Protein AF-A0A1L9WUK3-F1 (afdb_monomer)

Solvent-accessible surface area (backbone atoms only — not comparable to full-atom values): 7189 Å² total; per-residue (Å²): 144,85,73,69,70,70,81,64,65,66,60,52,65,67,43,52,53,49,23,49,52,37,46,50,52,46,59,60,46,51,61,50,52,44,65,62,40,21,84,74,40,36,53,70,55,28,55,54,50,47,57,54,47,52,54,54,39,33,52,49,13,52,74,41,23,67,58,51,31,59,76,45,73,70,44,50,71,70,48,43,62,57,44,60,66,43,26,64,59,50,45,56,58,51,56,77,46,33,89,77,42,30,70,74,52,30,47,55,54,49,35,60,71,28,49,44,57,40,37,23,48,28,36,14,46,22,50,50,40,50,52,66,49,79,108

Sequence (135 aa):
MSSLGALWQKPTTRQLVTGAALLVLTAFYSPLTVLTLAPVYGTHGTHVFHAYGVAIVAAVGWFMKDHIQRLSGRKAVYFIPVVAFWIPTIQTFLFSSSSVLGNPVGPIFTEIAAYYPLVILSVACAGKLVQQVWI

Structure (mmCIF, N/CA/C/O backbone):
data_AF-A0A1L9WUK3-F1
#
_entry.id   AF-A0A1L9WUK3-F1
#
loop_
_atom_site.group_PDB
_atom_site.id
_atom_site.type_symbol
_atom_site.label_atom_id
_atom_site.label_alt_id
_atom_site.label_comp_id
_atom_site.label_asym_id
_atom_site.label_entity_id
_atom_site.label_seq_id
_atom_site.pdbx_PDB_ins_code
_atom_site.Cartn_x
_atom_site.Cartn_y
_atom_site.Cartn_z
_atom_site.occupancy
_atom_site.B_iso_or_equiv
_atom_site.auth_seq_id
_atom_site.auth_comp_id
_atom_site.auth_asym_id
_atom_site.auth_atom_id
_atom_site.pdbx_PDB_model_num
ATOM 1 N N . MET A 1 1 ? -32.427 -6.911 30.870 1.00 42.81 1 MET A N 1
ATOM 2 C CA . MET A 1 1 ? -32.052 -5.502 31.124 1.00 42.81 1 MET A CA 1
ATOM 3 C C . MET A 1 1 ? -30.623 -5.273 30.628 1.00 42.81 1 MET A C 1
ATOM 5 O O . MET A 1 1 ? -29.711 -5.579 31.376 1.00 42.81 1 MET A O 1
ATOM 9 N N . SER A 1 2 ? -30.423 -4.823 29.376 1.00 50.59 2 SER A N 1
ATOM 10 C CA . SER A 1 2 ? -29.135 -4.271 28.865 1.00 50.59 2 SER A CA 1
ATOM 11 C C . SER A 1 2 ? -29.177 -3.795 27.389 1.00 50.59 2 SER A C 1
ATOM 13 O O . SER A 1 2 ? -28.147 -3.775 26.727 1.00 50.59 2 SER A O 1
ATOM 15 N N . SER A 1 3 ? -30.334 -3.404 26.827 1.00 54.25 3 SER A N 1
ATOM 16 C CA . SER A 1 3 ? -30.464 -3.214 25.360 1.00 54.25 3 SER A CA 1
ATOM 17 C C . SER A 1 3 ? -30.701 -1.776 24.867 1.00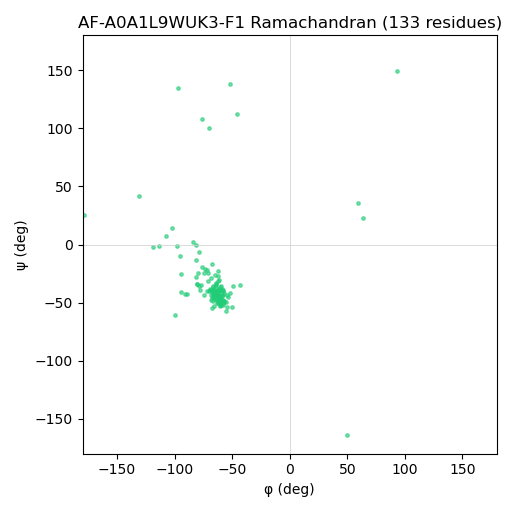 54.25 3 SER A C 1
ATOM 19 O O . SER A 1 3 ? -30.774 -1.567 23.661 1.00 54.25 3 SER A O 1
ATOM 21 N N . LEU A 1 4 ? -30.810 -0.770 25.739 1.00 56.47 4 LEU A N 1
ATOM 22 C CA . LEU A 1 4 ? -31.069 0.614 25.295 1.00 56.47 4 LEU A CA 1
ATOM 23 C C . LEU A 1 4 ? -29.789 1.448 25.116 1.00 56.47 4 LEU A C 1
ATOM 25 O O . LEU A 1 4 ? -29.766 2.355 24.294 1.00 56.47 4 LEU A O 1
ATOM 29 N N . 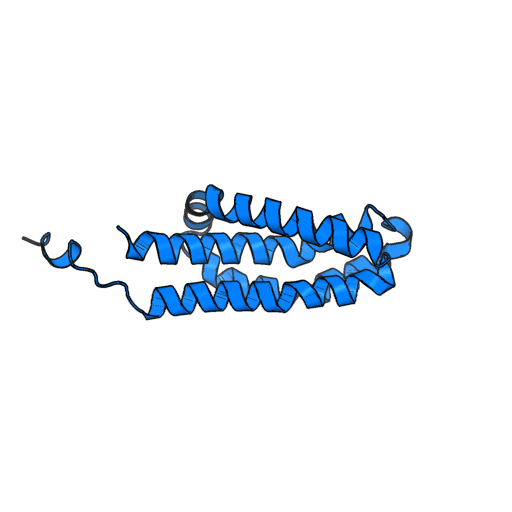GLY A 1 5 ? -28.699 1.103 25.812 1.00 52.88 5 GLY A N 1
ATOM 30 C CA . GLY A 1 5 ? -27.408 1.794 25.671 1.00 52.88 5 GLY A CA 1
ATOM 31 C C . GLY A 1 5 ? -26.661 1.473 24.370 1.00 52.88 5 GLY A C 1
ATOM 32 O O . GLY A 1 5 ? -25.827 2.259 23.935 1.00 52.88 5 GLY A O 1
ATOM 33 N N . ALA A 1 6 ? -26.981 0.347 23.724 1.00 53.34 6 ALA A N 1
ATOM 34 C CA . ALA A 1 6 ? -26.391 -0.039 22.441 1.00 53.34 6 ALA A CA 1
ATOM 35 C C . ALA A 1 6 ? -26.944 0.778 21.258 1.00 53.34 6 ALA A C 1
ATOM 37 O O . ALA A 1 6 ? -26.244 0.952 20.271 1.00 53.34 6 ALA A O 1
ATOM 38 N N . LEU A 1 7 ? -28.159 1.328 21.379 1.00 52.19 7 LEU A N 1
ATOM 39 C CA . LEU A 1 7 ? -28.817 2.120 20.329 1.00 52.19 7 LEU A CA 1
ATOM 40 C C . LEU A 1 7 ? -28.305 3.571 20.244 1.00 52.19 7 LEU A C 1
ATOM 42 O O . LEU A 1 7 ? -28.694 4.308 19.347 1.00 52.19 7 LEU A O 1
ATOM 46 N N . TRP A 1 8 ? -27.450 3.986 21.184 1.00 48.53 8 TRP A N 1
ATOM 47 C CA . TRP A 1 8 ? -26.866 5.328 21.269 1.00 48.53 8 TRP A CA 1
ATOM 48 C C . TRP A 1 8 ? -25.343 5.263 21.454 1.00 48.53 8 TRP A C 1
ATOM 50 O O . TRP A 1 8 ? -24.758 6.024 22.231 1.00 48.53 8 TRP A O 1
ATOM 60 N N . GLN A 1 9 ? -24.659 4.360 20.743 1.00 57.00 9 GLN A N 1
ATOM 61 C CA . GLN A 1 9 ? -23.214 4.512 20.584 1.00 57.00 9 GLN A CA 1
ATOM 62 C C . GLN A 1 9 ? -22.959 5.707 19.667 1.00 57.00 9 GLN A C 1
ATOM 64 O O . GLN A 1 9 ? -23.082 5.624 18.450 1.00 57.00 9 GLN A O 1
ATOM 69 N N . LYS A 1 10 ? -22.629 6.857 20.269 1.00 56.03 10 LYS A N 1
ATOM 70 C CA . LYS A 1 10 ? -22.158 8.018 19.513 1.00 56.03 10 LYS A CA 1
ATOM 71 C C . LYS A 1 10 ? -21.009 7.574 18.598 1.00 56.03 10 LYS A C 1
ATOM 73 O O . LYS A 1 10 ? -20.121 6.863 19.083 1.00 56.03 10 LYS A O 1
ATOM 78 N N . PRO A 1 11 ? -20.972 8.047 17.338 1.00 56.50 11 PRO A N 1
ATOM 79 C CA . PRO A 1 11 ? -19.792 7.938 16.497 1.00 56.50 11 PRO A CA 1
ATOM 80 C C . PRO A 1 11 ? -18.582 8.350 17.319 1.00 56.50 11 PRO A C 1
ATOM 82 O O . PRO A 1 11 ? -18.485 9.501 17.753 1.00 56.50 11 PRO A O 1
ATOM 85 N N . THR A 1 12 ? -17.682 7.419 17.624 1.00 73.00 12 THR A N 1
ATOM 86 C CA . THR A 1 12 ? -16.533 7.798 18.435 1.00 73.00 12 THR A CA 1
ATOM 87 C C . THR A 1 12 ? -15.612 8.555 17.489 1.00 73.00 12 THR A C 1
ATOM 89 O O . THR A 1 12 ? -15.019 7.935 16.613 1.00 73.00 12 THR A O 1
ATOM 92 N N . THR A 1 13 ? -15.478 9.880 17.625 1.00 82.81 13 THR A N 1
ATOM 93 C CA . THR A 1 13 ? -14.598 10.733 16.793 1.00 82.81 13 THR A CA 1
ATOM 94 C C . THR A 1 13 ? -13.226 10.094 16.565 1.00 82.81 13 THR A C 1
ATOM 96 O O . THR A 1 13 ? -12.671 10.151 15.473 1.00 82.81 13 THR A O 1
ATOM 99 N N . ARG A 1 14 ? -12.722 9.377 17.575 1.00 85.25 14 ARG A N 1
ATOM 100 C CA . ARG A 1 14 ? -11.506 8.563 17.511 1.00 85.25 14 ARG A CA 1
ATOM 101 C C . ARG A 1 14 ? -11.494 7.530 16.375 1.00 85.25 14 ARG A C 1
ATOM 103 O O . ARG A 1 14 ? -10.463 7.389 15.731 1.00 85.25 14 ARG A O 1
ATOM 110 N N . GLN A 1 15 ? -12.581 6.803 16.117 1.00 86.50 15 GLN A N 1
ATOM 111 C CA . GLN A 1 15 ? -12.667 5.808 15.036 1.00 86.50 15 GLN A CA 1
ATOM 112 C C . GLN A 1 15 ? -12.598 6.470 13.659 1.00 86.50 15 GLN A C 1
ATOM 114 O O . GLN A 1 15 ? -11.857 5.996 12.801 1.00 86.50 15 GLN A O 1
ATOM 119 N N . LEU A 1 16 ? -13.299 7.594 13.474 1.00 88.06 16 LEU A N 1
ATOM 120 C CA . LEU A 1 16 ? -13.250 8.373 12.233 1.00 88.06 16 LEU A CA 1
ATOM 121 C C . LEU A 1 16 ? -11.857 8.960 11.997 1.00 88.06 16 LEU A C 1
ATOM 123 O O . LEU A 1 16 ? -11.307 8.798 10.913 1.00 88.06 16 LEU A O 1
ATOM 127 N N . VAL A 1 17 ? -11.254 9.564 13.025 1.00 91.44 17 VAL A N 1
ATOM 128 C CA . VAL A 1 17 ? -9.875 10.077 12.969 1.00 91.44 17 VAL A CA 1
ATOM 129 C C . VAL A 1 17 ? -8.889 8.951 12.664 1.00 91.44 17 VAL A C 1
ATOM 131 O O . VAL A 1 17 ? -8.006 9.128 11.833 1.00 91.44 17 VAL A O 1
ATOM 134 N N . THR A 1 18 ? -9.057 7.776 13.278 1.00 91.19 18 THR A N 1
ATOM 135 C CA . THR A 1 18 ? -8.204 6.611 12.997 1.00 91.19 18 THR A CA 1
ATOM 136 C C . THR A 1 18 ? -8.353 6.174 11.541 1.00 91.19 18 THR A C 1
ATOM 138 O O . THR A 1 18 ? -7.353 6.041 10.849 1.00 91.19 18 THR A O 1
ATOM 141 N N . GLY A 1 19 ? -9.583 6.001 11.046 1.00 93.06 19 GLY A N 1
ATOM 142 C CA . GLY A 1 19 ? -9.834 5.629 9.652 1.00 93.06 19 GLY A CA 1
ATOM 143 C C . GLY A 1 19 ? -9.262 6.645 8.661 1.00 93.06 19 GLY A C 1
ATOM 144 O O . GLY A 1 19 ? -8.592 6.258 7.708 1.00 93.06 19 GLY A O 1
ATOM 145 N N . ALA A 1 20 ? -9.448 7.940 8.927 1.00 94.06 20 ALA A N 1
ATOM 146 C CA . ALA A 1 20 ? -8.868 9.013 8.129 1.00 94.06 20 ALA A CA 1
ATOM 147 C C . ALA A 1 20 ? -7.334 8.968 8.143 1.00 94.06 20 ALA A C 1
ATOM 149 O O . ALA A 1 20 ? -6.720 9.056 7.086 1.00 94.06 20 ALA A O 1
ATOM 150 N N . ALA A 1 21 ? -6.708 8.757 9.305 1.00 95.00 21 ALA A N 1
ATOM 151 C CA . ALA A 1 21 ? -5.256 8.645 9.418 1.00 95.00 21 ALA A CA 1
ATOM 152 C C . ALA A 1 21 ? -4.693 7.473 8.594 1.00 95.00 21 ALA A C 1
ATOM 154 O O . ALA A 1 21 ? -3.662 7.628 7.943 1.00 95.00 21 ALA A O 1
ATOM 155 N N . LEU A 1 22 ? -5.385 6.327 8.561 1.00 95.31 22 LEU A N 1
ATOM 156 C CA . LEU A 1 22 ? -4.993 5.185 7.723 1.00 95.31 22 LEU A CA 1
ATOM 157 C C . LEU A 1 22 ? -5.049 5.526 6.228 1.00 95.31 22 LEU A C 1
ATOM 159 O O . LEU A 1 22 ? -4.142 5.166 5.480 1.00 95.31 22 LEU A O 1
ATOM 163 N N . LEU A 1 23 ? -6.090 6.241 5.792 1.00 96.12 23 LEU A N 1
ATOM 164 C CA . LEU A 1 23 ? -6.214 6.677 4.400 1.00 96.12 23 LEU A CA 1
ATOM 165 C C . LEU A 1 23 ? -5.178 7.747 4.041 1.00 96.12 23 LEU A C 1
ATOM 167 O O . LEU A 1 23 ? -4.613 7.688 2.955 1.00 96.12 23 LEU A O 1
ATOM 171 N N . VAL A 1 24 ? -4.881 8.679 4.951 1.00 96.94 24 VAL A N 1
ATOM 172 C CA . VAL A 1 24 ? -3.818 9.682 4.777 1.00 96.94 24 VAL A CA 1
ATOM 173 C C . VAL A 1 24 ? -2.455 9.009 4.649 1.00 96.94 24 VAL A C 1
ATOM 175 O O . VAL A 1 24 ? -1.689 9.370 3.763 1.00 96.94 24 VAL A O 1
ATOM 178 N N . LEU A 1 25 ? -2.164 7.998 5.473 1.00 95.88 25 LEU A N 1
ATOM 179 C CA . LEU A 1 25 ? -0.939 7.207 5.357 1.00 95.88 25 LEU A CA 1
ATOM 180 C C . LEU A 1 25 ? -0.832 6.572 3.965 1.00 95.88 25 LEU A C 1
ATOM 182 O O . LEU A 1 25 ? 0.185 6.717 3.292 1.00 95.88 25 LEU A O 1
ATOM 186 N N . THR A 1 26 ? -1.893 5.908 3.505 1.00 96.38 26 THR A N 1
ATOM 187 C CA . THR A 1 26 ? -1.930 5.316 2.163 1.00 96.38 26 THR A CA 1
ATOM 188 C C . THR A 1 26 ? -1.753 6.374 1.073 1.00 96.38 26 THR A C 1
ATOM 190 O O . THR A 1 26 ? -0.961 6.162 0.156 1.00 96.38 26 THR A O 1
ATOM 193 N N . ALA A 1 27 ? -2.428 7.519 1.185 1.00 96.56 27 ALA A N 1
ATOM 194 C CA . ALA A 1 27 ? -2.320 8.625 0.239 1.00 96.56 27 ALA A CA 1
ATOM 195 C C . ALA A 1 27 ? -0.913 9.235 0.209 1.00 96.56 27 ALA A C 1
ATOM 197 O O . ALA A 1 27 ? -0.445 9.610 -0.857 1.00 96.56 27 ALA A O 1
ATOM 198 N N . PHE A 1 28 ? -0.216 9.289 1.345 1.00 96.94 28 PHE A N 1
ATOM 199 C CA . PHE A 1 28 ? 1.166 9.760 1.416 1.00 96.94 28 PHE A CA 1
ATOM 200 C C . PHE A 1 28 ? 2.133 8.803 0.709 1.00 96.94 28 PHE A C 1
ATOM 202 O O . PHE A 1 28 ? 3.028 9.246 -0.005 1.00 96.94 28 PHE A O 1
ATOM 209 N N . TYR A 1 29 ? 1.927 7.490 0.846 1.00 96.38 29 TYR A N 1
ATOM 210 C CA . TYR A 1 29 ? 2.739 6.488 0.149 1.00 96.38 29 TYR A CA 1
ATOM 211 C C . TYR A 1 29 ? 2.476 6.420 -1.364 1.00 96.38 29 TYR A C 1
ATOM 213 O O . TYR A 1 29 ? 3.378 6.021 -2.092 1.00 96.38 29 TYR A O 1
ATOM 221 N N . SER A 1 30 ? 1.297 6.829 -1.849 1.00 96.50 30 SER A N 1
ATOM 222 C CA . SER A 1 30 ? 0.931 6.777 -3.279 1.00 96.50 30 SER A CA 1
ATOM 223 C C . SER A 1 30 ? 1.921 7.513 -4.202 1.00 96.50 30 SER A C 1
ATOM 225 O O . SER A 1 30 ? 2.493 6.879 -5.088 1.00 96.50 30 SER A O 1
ATOM 227 N N . PRO A 1 31 ? 2.210 8.817 -4.019 1.00 96.50 31 PRO A N 1
ATOM 228 C CA . PRO A 1 31 ? 3.196 9.496 -4.854 1.00 96.50 31 PRO A CA 1
ATOM 229 C C . PRO A 1 31 ? 4.618 8.985 -4.598 1.00 96.50 31 PRO A C 1
ATOM 231 O O . PRO A 1 31 ? 5.434 8.993 -5.515 1.00 96.50 31 PRO A O 1
ATOM 234 N N . LEU A 1 32 ? 4.925 8.509 -3.384 1.00 96.06 32 LEU A N 1
ATOM 235 C CA . LEU A 1 32 ? 6.248 7.968 -3.065 1.00 96.06 32 LEU A CA 1
ATOM 236 C C . LEU A 1 32 ? 6.548 6.698 -3.860 1.00 96.06 32 LEU A C 1
ATOM 238 O O . LEU A 1 32 ? 7.643 6.582 -4.399 1.00 96.06 32 LEU A O 1
ATOM 242 N N . THR A 1 33 ? 5.593 5.772 -3.986 1.00 95.19 33 THR A N 1
ATOM 243 C CA . THR A 1 33 ? 5.794 4.567 -4.799 1.00 95.19 33 THR A CA 1
ATOM 244 C C . THR A 1 33 ? 5.976 4.904 -6.270 1.00 95.19 33 THR A C 1
ATOM 246 O O . THR A 1 33 ? 6.870 4.357 -6.906 1.00 95.19 33 THR A O 1
ATOM 249 N N . VAL A 1 34 ? 5.218 5.856 -6.816 1.00 96.50 34 VAL A N 1
ATOM 250 C CA . VAL A 1 34 ? 5.431 6.301 -8.201 1.00 96.50 34 VAL A CA 1
ATOM 251 C C . VAL A 1 34 ? 6.829 6.897 -8.387 1.00 96.50 34 VAL A C 1
ATOM 253 O O . VAL A 1 34 ? 7.520 6.546 -9.342 1.00 96.50 34 VAL A O 1
ATOM 256 N N . LEU A 1 35 ? 7.274 7.752 -7.462 1.00 96.44 35 LEU A N 1
ATOM 257 C CA . LEU A 1 35 ? 8.596 8.380 -7.517 1.00 96.44 35 LEU A CA 1
ATOM 258 C C . LEU A 1 35 ? 9.744 7.370 -7.398 1.00 96.44 35 LEU A C 1
ATOM 260 O O . LEU A 1 35 ? 10.782 7.571 -8.025 1.00 96.44 35 LEU A O 1
ATOM 264 N N . THR A 1 36 ? 9.578 6.289 -6.630 1.00 95.75 36 THR A N 1
ATOM 265 C CA . THR A 1 36 ? 10.615 5.253 -6.499 1.00 95.75 36 THR A CA 1
ATOM 266 C C . THR A 1 36 ? 10.623 4.272 -7.669 1.00 95.75 36 THR A C 1
ATOM 268 O O . THR A 1 36 ? 11.694 3.829 -8.075 1.00 95.75 36 THR A O 1
ATOM 271 N N . LEU A 1 37 ? 9.462 3.953 -8.249 1.00 95.31 37 LEU A N 1
ATOM 272 C CA . LEU A 1 37 ? 9.351 3.013 -9.370 1.00 95.31 37 LEU A CA 1
ATOM 273 C C . LEU A 1 37 ? 9.685 3.653 -10.726 1.00 95.31 37 LEU A C 1
ATOM 275 O O . LEU A 1 37 ? 10.256 2.985 -11.589 1.00 95.31 37 LEU A O 1
ATOM 279 N N . ALA A 1 38 ? 9.368 4.936 -10.922 1.00 95.19 38 ALA A N 1
ATOM 280 C CA . ALA A 1 38 ? 9.591 5.647 -12.180 1.00 95.19 38 ALA A CA 1
ATOM 281 C C . ALA A 1 38 ? 11.038 5.585 -12.722 1.00 95.19 38 ALA A C 1
ATOM 283 O O . ALA A 1 38 ? 11.184 5.330 -13.919 1.00 95.19 38 ALA A O 1
ATOM 284 N N . PRO A 1 39 ? 12.110 5.774 -11.922 1.00 94.44 39 PRO A N 1
ATOM 285 C CA . PRO A 1 39 ? 13.482 5.662 -12.426 1.00 94.44 39 PRO A CA 1
ATOM 286 C C . PRO A 1 39 ? 13.912 4.220 -12.733 1.00 94.44 39 PRO A C 1
ATOM 288 O O . PRO A 1 39 ? 14.838 4.026 -13.514 1.00 94.44 39 PRO A O 1
ATOM 291 N N . VAL A 1 40 ? 13.259 3.212 -12.143 1.00 94.56 40 VAL A N 1
ATOM 292 C CA . VAL A 1 40 ? 13.615 1.792 -12.318 1.00 94.56 40 VAL A CA 1
ATOM 293 C C . VAL A 1 40 ? 12.890 1.180 -13.516 1.00 94.56 40 VAL A C 1
ATOM 295 O O . VAL A 1 40 ? 13.481 0.440 -14.297 1.00 94.56 40 VAL A O 1
ATOM 298 N N . TYR A 1 41 ? 11.606 1.498 -13.675 1.00 93.81 41 TYR A N 1
ATOM 299 C CA . TYR A 1 41 ? 10.731 0.857 -14.657 1.00 93.81 41 TYR A CA 1
ATOM 300 C C . TYR A 1 41 ? 10.156 1.819 -15.708 1.00 93.81 41 TYR A C 1
ATOM 302 O O . TYR A 1 41 ? 9.439 1.395 -16.613 1.00 93.81 41 TYR A O 1
ATOM 310 N N . GLY A 1 42 ? 10.462 3.113 -15.617 1.00 93.56 42 GLY A N 1
ATOM 311 C CA . GLY A 1 42 ? 9.956 4.148 -16.515 1.00 93.56 42 GLY A CA 1
ATOM 312 C C . GLY A 1 42 ? 8.683 4.828 -16.005 1.00 93.56 42 GLY A C 1
ATOM 313 O O . GLY A 1 42 ? 7.845 4.235 -15.321 1.00 93.56 42 GLY A O 1
ATOM 314 N N . THR A 1 43 ? 8.522 6.101 -16.365 1.00 92.50 43 THR A N 1
ATOM 315 C CA . THR A 1 43 ? 7.442 6.971 -15.875 1.00 92.50 43 THR A CA 1
ATOM 316 C C . THR A 1 43 ? 6.068 6.532 -16.379 1.00 92.50 43 THR A C 1
ATOM 318 O O . THR A 1 43 ? 5.171 6.285 -15.577 1.00 92.50 43 THR A O 1
ATOM 321 N N . HIS A 1 44 ? 5.893 6.391 -17.695 1.00 90.44 44 HIS A N 1
ATOM 322 C CA . HIS A 1 44 ? 4.575 6.169 -18.298 1.00 90.44 44 HIS A CA 1
ATOM 323 C C . HIS A 1 44 ? 3.876 4.908 -17.763 1.00 90.44 44 HIS A C 1
ATOM 325 O O . HIS A 1 44 ? 2.751 4.991 -17.273 1.00 90.44 44 HIS A O 1
ATOM 331 N N . GLY A 1 45 ? 4.565 3.760 -17.787 1.00 87.31 45 GLY A N 1
ATOM 332 C CA . GLY A 1 45 ? 4.021 2.500 -17.273 1.00 87.31 45 GLY A CA 1
ATOM 333 C C . GLY A 1 45 ? 3.698 2.584 -15.782 1.00 87.31 45 GLY A C 1
ATOM 334 O O . GLY A 1 45 ? 2.595 2.233 -15.372 1.00 87.31 45 GLY A O 1
ATOM 335 N N . THR A 1 46 ? 4.618 3.130 -14.983 1.00 93.38 46 THR A N 1
ATOM 336 C CA . THR A 1 46 ? 4.431 3.271 -13.532 1.00 93.38 46 THR A CA 1
ATOM 337 C C . THR A 1 46 ? 3.186 4.090 -13.194 1.00 93.38 46 THR A C 1
ATOM 339 O O . THR A 1 46 ? 2.375 3.643 -12.392 1.00 93.38 46 THR A O 1
ATOM 342 N N . HIS A 1 47 ? 2.976 5.247 -13.829 1.00 94.38 47 HIS A N 1
ATOM 343 C CA . HIS A 1 47 ? 1.803 6.086 -13.558 1.00 94.38 47 HIS A CA 1
ATOM 344 C C . HIS A 1 47 ? 0.482 5.401 -13.931 1.00 94.38 47 HIS A C 1
ATOM 346 O O . HIS A 1 47 ? -0.479 5.460 -13.162 1.00 94.38 47 HIS A O 1
ATOM 352 N N . VAL A 1 48 ? 0.432 4.754 -15.100 1.00 94.50 48 VAL A N 1
ATOM 353 C CA . VAL A 1 48 ? -0.780 4.086 -15.595 1.00 94.50 48 VAL A CA 1
ATOM 354 C C . VAL A 1 48 ? -1.143 2.904 -14.696 1.00 94.50 48 VAL A C 1
ATOM 356 O O . VAL A 1 48 ? -2.265 2.840 -14.192 1.00 94.50 48 VAL A O 1
ATOM 359 N N . PHE A 1 49 ? -0.198 1.992 -14.448 1.00 93.69 49 PHE A N 1
ATOM 360 C CA . PHE A 1 49 ? -0.464 0.809 -13.628 1.00 93.69 49 PHE A CA 1
ATOM 361 C C . PHE A 1 49 ? -0.745 1.166 -12.168 1.00 93.69 49 PHE A C 1
ATOM 363 O O . PHE A 1 49 ? -1.646 0.572 -11.582 1.00 93.69 49 PHE A O 1
ATOM 370 N N . HIS A 1 50 ? -0.083 2.189 -11.622 1.00 95.94 50 HIS A N 1
ATOM 371 C CA . HIS A 1 50 ? -0.376 2.690 -10.282 1.00 95.94 50 HIS A CA 1
ATOM 372 C C . HIS A 1 50 ? -1.809 3.200 -10.151 1.00 95.94 50 HIS A C 1
ATOM 374 O O . HIS A 1 50 ? -2.538 2.770 -9.259 1.00 95.94 50 HIS A O 1
ATOM 380 N N . ALA A 1 51 ? -2.249 4.085 -11.050 1.00 95.62 51 ALA A N 1
ATO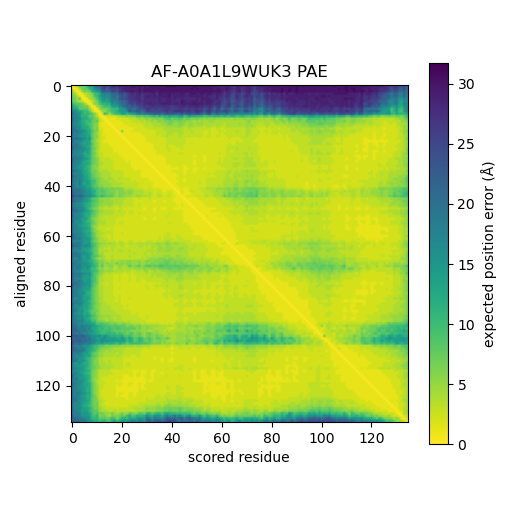M 381 C CA . ALA A 1 51 ? -3.577 4.687 -10.958 1.00 95.62 51 ALA A CA 1
ATOM 382 C C . ALA A 1 51 ? -4.696 3.633 -11.035 1.00 95.62 51 ALA A C 1
ATOM 384 O O . ALA A 1 51 ? -5.588 3.606 -10.181 1.00 95.62 51 ALA A O 1
ATOM 385 N N . TYR A 1 52 ? -4.632 2.735 -12.024 1.00 95.94 52 TYR A N 1
ATOM 386 C CA . TYR A 1 52 ? -5.626 1.669 -12.172 1.00 95.94 52 TYR A CA 1
ATOM 387 C C . TYR A 1 52 ? -5.533 0.637 -11.048 1.00 95.94 52 TYR A C 1
ATOM 389 O O . TYR A 1 52 ? -6.558 0.233 -10.496 1.00 95.94 52 TYR A O 1
ATOM 397 N N . GLY A 1 53 ? -4.317 0.234 -10.681 1.00 96.25 53 GLY A N 1
ATOM 398 C CA . GLY A 1 53 ? -4.081 -0.750 -9.637 1.00 96.25 53 GLY A CA 1
ATOM 399 C C . GLY A 1 53 ? -4.601 -0.284 -8.284 1.00 96.25 53 GLY A C 1
ATOM 400 O O . GLY A 1 53 ? -5.395 -0.992 -7.672 1.00 96.25 53 GLY A O 1
ATOM 401 N N . VAL A 1 54 ? -4.268 0.937 -7.854 1.00 97.31 54 VAL A N 1
ATOM 402 C CA . VAL A 1 54 ? -4.769 1.510 -6.593 1.00 97.31 54 VAL A CA 1
ATOM 403 C C . VAL A 1 54 ? -6.293 1.556 -6.564 1.00 97.31 54 VAL A C 1
ATOM 405 O O . VAL A 1 54 ? -6.883 1.172 -5.555 1.00 97.31 54 VAL A O 1
ATOM 408 N N . ALA A 1 55 ? -6.946 1.966 -7.656 1.00 97.12 55 ALA A N 1
ATOM 409 C CA . ALA A 1 55 ? -8.406 2.017 -7.723 1.00 97.12 55 ALA A CA 1
ATOM 410 C C . ALA A 1 55 ? -9.044 0.625 -7.564 1.00 97.12 55 ALA A C 1
ATOM 412 O O . ALA A 1 55 ? -9.940 0.443 -6.735 1.00 97.12 55 ALA A O 1
ATOM 413 N N . ILE A 1 56 ? -8.553 -0.369 -8.313 1.00 97.75 56 ILE A N 1
ATOM 414 C CA . ILE A 1 56 ? -9.041 -1.756 -8.250 1.00 97.75 56 ILE A CA 1
ATOM 415 C C . ILE A 1 56 ? -8.826 -2.328 -6.847 1.00 97.75 56 ILE A C 1
ATOM 417 O O . ILE A 1 56 ? -9.737 -2.886 -6.238 1.00 97.75 56 ILE A O 1
ATOM 421 N N . VAL A 1 57 ? -7.625 -2.158 -6.309 1.00 97.50 57 VAL A N 1
ATOM 422 C CA . VAL A 1 57 ? -7.200 -2.703 -5.020 1.00 97.50 57 VAL A CA 1
ATOM 423 C C . VAL A 1 57 ? -7.951 -2.047 -3.860 1.00 97.50 57 VAL A C 1
ATOM 425 O O . VAL A 1 57 ? -8.375 -2.737 -2.932 1.00 97.50 57 VAL A O 1
ATOM 428 N N . ALA A 1 58 ? -8.192 -0.736 -3.922 1.00 97.38 58 ALA A N 1
ATOM 429 C CA . ALA A 1 58 ? -9.028 -0.035 -2.954 1.00 97.38 58 ALA A CA 1
ATOM 430 C C . ALA A 1 58 ? -10.476 -0.548 -2.990 1.00 97.38 58 ALA A C 1
ATOM 432 O O . ALA A 1 58 ? -11.050 -0.828 -1.935 1.00 97.38 58 ALA A O 1
ATOM 433 N N . ALA A 1 59 ? -11.052 -0.743 -4.182 1.00 97.75 59 ALA A N 1
ATOM 434 C CA . ALA A 1 59 ? -12.384 -1.329 -4.321 1.00 97.75 59 ALA A CA 1
ATOM 435 C C . ALA A 1 59 ? -12.438 -2.743 -3.718 1.00 97.75 59 ALA A C 1
ATOM 437 O O . ALA A 1 59 ? -13.330 -3.043 -2.921 1.00 97.75 59 ALA A O 1
ATOM 438 N N . VAL A 1 60 ? -11.443 -3.587 -4.010 1.00 97.50 60 VAL A N 1
ATOM 439 C CA . VAL A 1 60 ? -11.311 -4.920 -3.401 1.00 97.50 60 VAL A CA 1
ATOM 440 C C . VAL A 1 60 ? -11.251 -4.818 -1.877 1.00 97.50 60 VAL A C 1
ATOM 442 O O . VAL A 1 60 ? -12.018 -5.500 -1.201 1.00 97.50 60 VAL A O 1
ATOM 445 N N . GLY A 1 61 ? -10.415 -3.936 -1.320 1.00 96.19 61 GLY A N 1
ATOM 446 C CA . GLY A 1 61 ? -10.322 -3.715 0.126 1.00 96.19 61 GLY A CA 1
ATOM 447 C C . GLY A 1 61 ? -11.653 -3.295 0.755 1.00 96.19 61 GLY A C 1
ATOM 448 O O . GLY A 1 61 ? -12.015 -3.782 1.828 1.00 96.19 61 GLY A O 1
ATOM 449 N N . TRP A 1 62 ? -12.431 -2.459 0.066 1.00 95.88 62 TRP A N 1
ATOM 450 C CA . TRP A 1 62 ? -13.755 -2.041 0.522 1.00 95.88 62 TRP A CA 1
ATOM 451 C C . TRP A 1 62 ? -14.767 -3.194 0.572 1.00 95.88 62 TRP A C 1
ATOM 453 O O . TRP A 1 62 ? -15.518 -3.318 1.548 1.00 95.88 62 TRP A O 1
ATOM 463 N N . PHE A 1 63 ? -14.806 -4.043 -0.458 1.00 96.44 63 PHE A N 1
ATOM 464 C CA . PHE A 1 63 ? -15.741 -5.172 -0.525 1.00 96.44 63 PHE A CA 1
ATOM 465 C C . PHE A 1 63 ? -15.310 -6.354 0.353 1.00 96.44 63 PHE A C 1
ATOM 467 O O . PHE A 1 63 ? -16.152 -6.997 0.972 1.00 96.44 63 PHE A O 1
ATOM 474 N N . MET A 1 64 ? -14.006 -6.604 0.488 1.00 94.88 64 MET A N 1
ATOM 475 C CA . MET A 1 64 ? -13.452 -7.684 1.318 1.00 94.88 64 MET A CA 1
ATOM 476 C C . MET A 1 64 ? -13.297 -7.316 2.797 1.00 94.88 64 MET A C 1
ATOM 478 O O . MET A 1 64 ? -12.834 -8.139 3.588 1.00 94.88 64 MET A O 1
ATOM 482 N N . LYS A 1 65 ? -13.697 -6.108 3.208 1.00 94.75 65 LYS A N 1
ATOM 483 C CA . LYS A 1 65 ? -13.461 -5.590 4.561 1.00 94.75 65 LYS A CA 1
ATOM 484 C C . LYS A 1 65 ? -13.908 -6.538 5.682 1.00 94.75 65 LYS A C 1
ATOM 486 O O . LYS A 1 65 ? -13.169 -6.741 6.642 1.00 94.75 65 LYS A O 1
ATOM 491 N N . ASP A 1 66 ? -15.070 -7.177 5.548 1.00 93.06 66 ASP A N 1
ATOM 492 C CA . ASP A 1 66 ? -15.586 -8.129 6.540 1.00 93.06 66 ASP A CA 1
ATOM 493 C C . ASP A 1 66 ? -14.769 -9.421 6.588 1.00 93.06 66 ASP A C 1
ATOM 495 O O . ASP A 1 66 ? -14.484 -9.944 7.668 1.00 93.06 66 ASP A O 1
ATOM 499 N N . HIS A 1 67 ? -14.337 -9.907 5.424 1.00 94.56 67 HIS A N 1
ATOM 500 C CA . HIS A 1 67 ? -13.504 -11.096 5.311 1.00 94.56 67 HIS A CA 1
ATOM 501 C C . HIS A 1 67 ? -12.122 -10.864 5.935 1.00 94.56 67 HIS A C 1
ATOM 503 O O . HIS A 1 67 ? -11.679 -11.657 6.762 1.00 94.56 67 HIS A O 1
ATOM 509 N N . ILE A 1 68 ? -11.491 -9.724 5.639 1.00 93.38 68 ILE A N 1
ATOM 510 C CA . ILE A 1 68 ? -10.186 -9.323 6.188 1.00 93.38 68 ILE A CA 1
ATOM 511 C C . ILE A 1 68 ? -10.254 -9.188 7.715 1.00 93.38 68 ILE A C 1
ATOM 513 O O . ILE A 1 68 ? -9.385 -9.696 8.430 1.00 93.38 68 ILE A O 1
ATOM 517 N N . GLN A 1 69 ? -11.297 -8.546 8.254 1.00 91.75 69 GLN A N 1
ATOM 518 C CA . GLN A 1 69 ? -11.461 -8.450 9.708 1.00 91.75 69 GLN A CA 1
ATOM 519 C C . GLN A 1 69 ? -11.727 -9.813 10.350 1.00 91.75 69 GLN A C 1
ATOM 521 O O . GLN A 1 69 ? -11.235 -10.072 11.445 1.00 91.75 69 GLN A O 1
ATOM 526 N N . ARG A 1 70 ? -12.483 -10.696 9.691 1.00 92.25 70 ARG A N 1
ATOM 527 C CA . ARG A 1 70 ? -12.742 -12.043 10.207 1.00 92.25 70 ARG A CA 1
ATOM 528 C C . ARG A 1 70 ? -11.468 -12.889 10.232 1.00 92.25 70 ARG A C 1
ATOM 530 O O . ARG A 1 70 ? -11.170 -13.466 11.271 1.00 92.25 70 ARG A O 1
ATOM 537 N N . LEU A 1 71 ? -10.712 -12.919 9.134 1.00 93.00 71 LEU A N 1
ATOM 538 C CA . LEU A 1 71 ? -9.457 -13.671 9.025 1.00 93.00 71 LEU A CA 1
ATOM 539 C C . LEU A 1 71 ? -8.399 -13.186 10.021 1.00 93.00 71 LEU A C 1
ATOM 541 O O . LEU A 1 71 ? -7.713 -13.991 10.638 1.00 93.00 71 LEU A O 1
ATOM 545 N N . SER A 1 72 ? -8.296 -11.872 10.218 1.00 90.00 72 SER A N 1
ATOM 546 C CA . SER A 1 72 ? -7.336 -11.280 11.158 1.00 90.00 72 SER A CA 1
ATOM 547 C C . SER A 1 72 ? -7.794 -11.295 12.622 1.00 90.00 72 SER A C 1
ATOM 549 O O . SER A 1 72 ? -7.093 -10.761 13.481 1.00 90.00 72 SER A O 1
ATOM 551 N N . GLY A 1 73 ? -8.983 -11.821 12.939 1.00 90.00 73 GLY A N 1
ATOM 552 C CA . GLY A 1 73 ? -9.543 -11.743 14.292 1.00 90.00 73 GLY A CA 1
ATOM 553 C C . GLY A 1 73 ? -9.730 -10.301 14.788 1.00 90.00 73 GLY A C 1
ATOM 554 O O . GLY A 1 73 ? -9.510 -10.020 15.963 1.00 90.00 73 GLY A O 1
ATOM 555 N N . ARG A 1 74 ? -10.102 -9.382 13.885 1.00 87.81 74 ARG A N 1
ATOM 556 C CA . ARG A 1 74 ? -10.247 -7.926 14.096 1.00 87.81 74 ARG A CA 1
ATOM 557 C C . ARG A 1 74 ? -8.945 -7.195 14.447 1.00 87.81 74 ARG A C 1
ATOM 559 O O . ARG A 1 74 ? -8.976 -6.118 15.038 1.00 87.81 74 ARG A O 1
ATOM 566 N N . LYS A 1 75 ? -7.794 -7.768 14.080 1.00 91.62 75 LYS A N 1
ATOM 567 C CA . LYS A 1 75 ? -6.457 -7.203 14.340 1.00 91.62 75 LYS A CA 1
ATOM 568 C C . LYS A 1 75 ? -5.766 -6.656 13.088 1.00 91.62 75 LYS A C 1
ATOM 570 O O . LYS A 1 75 ? -4.616 -6.242 13.182 1.00 91.62 75 LYS A O 1
ATOM 575 N N . ALA A 1 76 ? -6.454 -6.600 11.941 1.00 92.38 76 ALA A N 1
ATOM 576 C CA . ALA A 1 76 ? -5.906 -6.099 10.673 1.00 92.38 76 ALA A CA 1
ATOM 577 C C . ALA A 1 76 ? -5.207 -4.731 10.802 1.00 92.38 76 ALA A C 1
ATOM 579 O O . ALA A 1 76 ? -4.173 -4.512 10.178 1.00 92.38 76 ALA A O 1
ATOM 580 N N . VAL A 1 77 ? -5.714 -3.842 11.665 1.00 93.00 77 VAL A N 1
ATOM 581 C CA . VAL A 1 77 ? -5.146 -2.499 11.863 1.00 93.00 77 VAL A CA 1
ATOM 582 C C . VAL A 1 77 ? -3.699 -2.522 12.373 1.00 93.00 77 VAL A C 1
ATOM 584 O O . VAL A 1 77 ? -2.918 -1.640 12.036 1.00 93.00 77 VAL A O 1
ATOM 587 N N . TYR A 1 78 ? -3.315 -3.550 13.137 1.00 93.38 78 TYR A N 1
ATOM 588 C CA . TYR A 1 78 ? -1.960 -3.686 13.677 1.00 93.38 78 TYR A CA 1
ATOM 589 C C . TYR A 1 78 ? -0.946 -4.149 12.626 1.00 93.38 78 TYR A C 1
ATOM 591 O O . TYR A 1 78 ? 0.250 -3.934 12.799 1.00 93.38 78 TYR A O 1
ATOM 599 N N . PHE A 1 79 ? -1.408 -4.739 11.520 1.00 94.38 79 PHE A N 1
ATOM 600 C CA . PHE A 1 79 ? -0.540 -5.137 10.412 1.00 94.38 79 PHE A CA 1
ATOM 601 C C . PHE A 1 79 ? -0.167 -3.959 9.509 1.00 94.38 79 PHE A C 1
ATOM 603 O O . PHE A 1 79 ? 0.880 -3.998 8.876 1.00 94.38 79 PHE A O 1
ATOM 610 N N . ILE A 1 80 ? -0.975 -2.897 9.474 1.00 95.06 80 ILE A N 1
ATOM 611 C CA . ILE A 1 80 ? -0.740 -1.716 8.630 1.00 95.06 80 ILE A CA 1
ATOM 612 C C . ILE A 1 80 ? 0.652 -1.094 8.849 1.00 95.06 80 ILE A C 1
ATOM 614 O O . ILE A 1 80 ? 1.379 -0.961 7.865 1.00 95.06 80 ILE A O 1
ATOM 618 N N . PRO A 1 81 ? 1.078 -0.740 10.082 1.00 94.75 81 PRO A N 1
ATOM 619 C CA . PRO A 1 81 ? 2.407 -0.161 10.292 1.00 94.75 81 PRO A CA 1
ATOM 620 C C . PRO A 1 81 ? 3.533 -1.140 9.946 1.00 94.75 81 PRO A C 1
ATOM 622 O O . PRO A 1 81 ? 4.567 -0.717 9.439 1.00 94.75 81 PRO A O 1
ATOM 625 N N . VAL A 1 82 ? 3.324 -2.442 10.168 1.00 95.94 82 VAL A N 1
ATOM 626 C CA . VAL A 1 82 ? 4.292 -3.481 9.794 1.00 95.94 82 VAL A CA 1
ATOM 627 C C . VAL A 1 82 ? 4.464 -3.501 8.278 1.00 95.94 82 VAL A C 1
ATOM 629 O O . VAL A 1 82 ? 5.583 -3.408 7.790 1.00 95.94 82 VAL A O 1
ATOM 632 N N . VAL A 1 83 ? 3.364 -3.548 7.525 1.00 96.19 83 VAL A N 1
ATOM 633 C CA . VAL A 1 83 ? 3.401 -3.519 6.059 1.00 96.19 83 VAL A CA 1
ATOM 634 C C . VAL A 1 83 ? 4.064 -2.234 5.565 1.00 96.19 83 VAL A C 1
ATOM 636 O O . VAL A 1 83 ? 4.993 -2.318 4.772 1.00 96.19 83 VAL A O 1
ATOM 639 N N . ALA A 1 84 ? 3.662 -1.067 6.079 1.00 95.69 84 ALA A N 1
ATOM 640 C CA . ALA A 1 84 ? 4.235 0.224 5.691 1.00 95.69 84 ALA A CA 1
ATOM 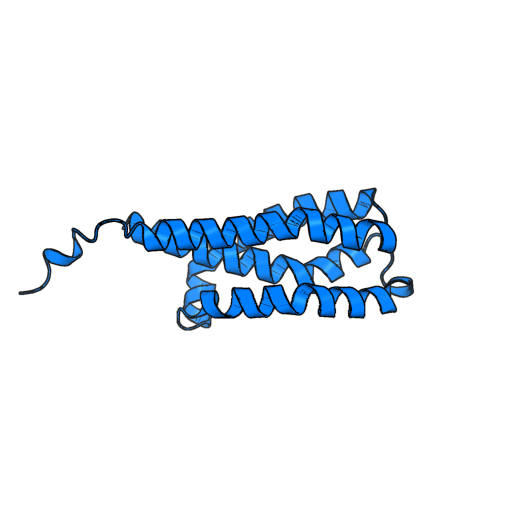641 C C . ALA A 1 84 ? 5.755 0.296 5.921 1.00 95.69 84 ALA A C 1
ATOM 643 O O . ALA A 1 84 ? 6.486 0.817 5.076 1.00 95.69 84 ALA A O 1
ATOM 644 N N . PHE A 1 85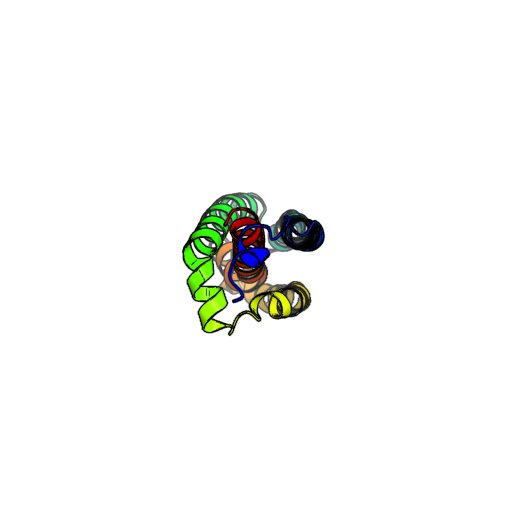 ? 6.233 -0.264 7.036 1.00 96.62 85 PHE A N 1
ATOM 645 C CA . PHE A 1 85 ? 7.656 -0.343 7.363 1.00 96.62 85 PHE A CA 1
ATOM 646 C C . PHE A 1 85 ? 8.443 -1.208 6.369 1.00 96.62 85 PHE A C 1
ATOM 648 O O . PHE A 1 85 ? 9.570 -0.865 6.024 1.00 96.62 85 PHE A O 1
ATOM 655 N N . TRP A 1 86 ? 7.857 -2.304 5.881 1.00 96.94 86 TRP A N 1
ATOM 656 C CA . TRP A 1 86 ? 8.526 -3.224 4.956 1.00 96.94 86 TRP A CA 1
ATOM 657 C C . TRP A 1 86 ? 8.514 -2.768 3.491 1.00 96.94 86 TRP A C 1
ATOM 659 O O . TRP A 1 86 ? 9.293 -3.306 2.704 1.00 96.94 86 TRP A O 1
ATOM 669 N N . ILE A 1 87 ? 7.698 -1.771 3.117 1.00 96.31 87 ILE A N 1
ATOM 670 C CA . ILE A 1 87 ? 7.605 -1.268 1.731 1.00 96.31 87 ILE A CA 1
ATOM 671 C C . ILE A 1 87 ? 8.983 -0.958 1.128 1.00 96.31 87 ILE A C 1
ATOM 673 O O . ILE A 1 87 ? 9.278 -1.513 0.067 1.00 96.31 87 ILE A O 1
ATOM 677 N N . PRO A 1 88 ? 9.854 -0.144 1.763 1.00 95.38 88 PRO A N 1
ATOM 678 C CA . PRO A 1 88 ? 11.139 0.206 1.168 1.00 95.38 88 PRO A CA 1
ATOM 679 C C . PRO A 1 88 ? 12.036 -1.018 0.972 1.00 95.38 88 PRO A C 1
ATOM 681 O O . PRO A 1 88 ? 12.678 -1.137 -0.064 1.00 95.38 88 PRO A O 1
ATOM 684 N N . THR A 1 89 ? 12.045 -1.956 1.924 1.00 96.69 89 THR A N 1
ATOM 685 C CA . THR A 1 89 ? 12.856 -3.181 1.847 1.00 96.69 89 THR A CA 1
ATOM 686 C C . THR A 1 89 ? 12.399 -4.105 0.720 1.00 96.69 89 THR A C 1
ATOM 688 O O . THR A 1 89 ? 13.222 -4.667 0.004 1.00 96.69 89 THR A O 1
ATOM 691 N N . ILE A 1 90 ? 11.084 -4.258 0.537 1.00 95.81 90 ILE A N 1
ATOM 692 C CA . ILE A 1 90 ? 10.532 -5.056 -0.565 1.00 95.81 90 ILE A CA 1
ATOM 693 C C . ILE A 1 90 ? 10.866 -4.393 -1.905 1.00 95.81 90 ILE A C 1
ATOM 695 O O . ILE A 1 90 ? 11.290 -5.071 -2.840 1.00 95.81 90 ILE A O 1
ATOM 699 N N . GLN A 1 91 ? 10.719 -3.069 -1.997 1.00 95.19 91 GLN A N 1
ATOM 700 C CA . GLN A 1 91 ? 11.048 -2.317 -3.207 1.00 95.19 91 GLN A CA 1
ATOM 701 C C . GLN A 1 91 ? 12.528 -2.446 -3.574 1.00 95.19 91 GLN A C 1
ATOM 703 O O . GLN A 1 91 ? 12.831 -2.820 -4.702 1.00 95.19 91 GLN A O 1
ATOM 708 N N . THR A 1 92 ? 13.450 -2.212 -2.635 1.00 94.44 92 THR A N 1
ATOM 709 C CA . THR A 1 92 ? 14.894 -2.314 -2.906 1.00 94.44 92 THR A CA 1
ATO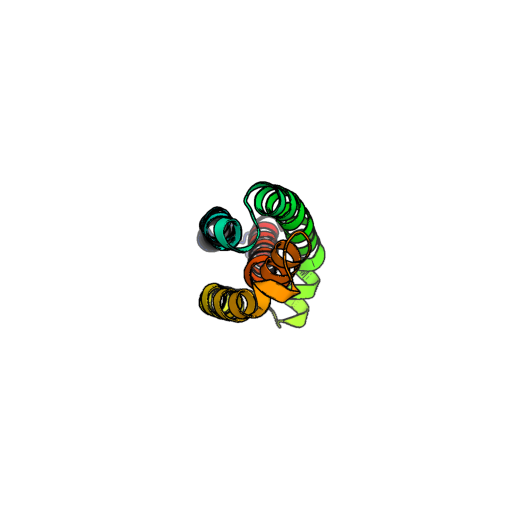M 710 C C . THR A 1 92 ? 15.303 -3.721 -3.325 1.00 94.44 92 THR A C 1
ATOM 712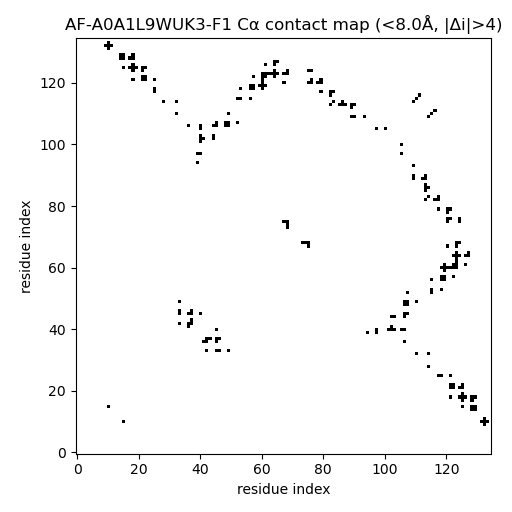 O O . THR A 1 92 ? 16.076 -3.867 -4.270 1.00 94.44 92 THR A O 1
ATOM 715 N N . PHE A 1 93 ? 14.737 -4.751 -2.692 1.00 95.19 93 PHE A N 1
ATOM 716 C CA . PHE A 1 93 ? 14.968 -6.141 -3.078 1.00 95.19 93 PHE A CA 1
ATOM 717 C C . PHE A 1 93 ? 14.501 -6.432 -4.514 1.00 95.19 93 PHE A C 1
ATOM 719 O O . PHE A 1 93 ? 15.233 -7.032 -5.302 1.00 95.19 93 PHE A O 1
ATOM 726 N N . LEU A 1 94 ? 13.302 -5.974 -4.890 1.00 94.31 94 LEU A N 1
ATOM 727 C CA . LEU A 1 94 ? 12.769 -6.185 -6.240 1.00 94.31 94 LEU A CA 1
ATOM 728 C C . LEU A 1 94 ? 13.502 -5.357 -7.301 1.00 94.31 94 LEU A C 1
ATOM 730 O O . LEU A 1 94 ? 13.677 -5.828 -8.425 1.00 94.31 94 LEU A O 1
ATOM 734 N N . PHE A 1 95 ? 14.011 -4.174 -6.94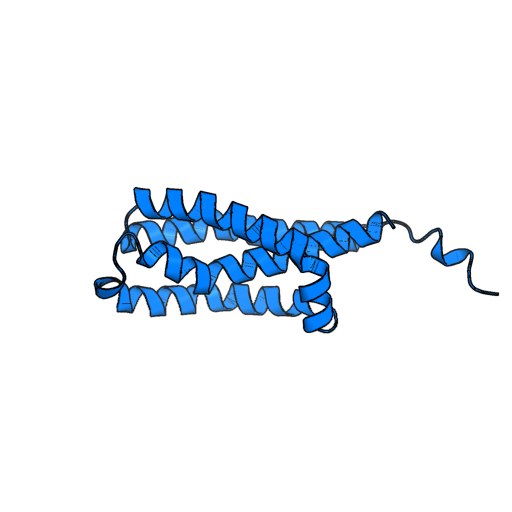9 1.00 94.81 95 PHE A N 1
ATOM 735 C CA . PHE A 1 95 ? 14.821 -3.356 -7.854 1.00 94.81 95 PHE A CA 1
ATOM 736 C C . PHE A 1 95 ? 16.121 -4.050 -8.268 1.00 94.81 95 PHE A C 1
ATOM 738 O O . PHE A 1 95 ? 16.555 -3.883 -9.409 1.00 94.81 95 PHE A O 1
ATOM 745 N N . SER A 1 96 ? 16.711 -4.893 -7.412 1.00 91.81 96 SER A N 1
ATOM 746 C CA . SER A 1 96 ? 17.866 -5.723 -7.792 1.00 91.81 96 SER A CA 1
ATOM 747 C C . SER A 1 96 ? 17.550 -6.717 -8.918 1.00 91.81 96 SER A C 1
ATOM 749 O O . SER A 1 96 ? 18.453 -7.121 -9.643 1.00 91.81 96 SER A O 1
ATOM 751 N N . SER A 1 97 ? 16.275 -7.074 -9.102 1.00 90.31 97 SER A N 1
ATOM 752 C CA . SER A 1 97 ? 15.791 -7.953 -10.179 1.00 90.31 97 SER A CA 1
ATOM 753 C C . SER A 1 97 ? 15.123 -7.182 -11.327 1.00 90.31 97 SER A C 1
ATOM 755 O O . SER A 1 97 ? 14.440 -7.771 -12.170 1.00 90.31 97 SER A O 1
ATOM 757 N N . SER A 1 98 ? 15.304 -5.858 -11.383 1.00 90.25 98 SER A N 1
ATOM 758 C CA . SER A 1 98 ? 14.650 -4.988 -12.371 1.00 90.25 98 SER A CA 1
ATOM 759 C C . SER A 1 98 ? 15.027 -5.304 -13.819 1.00 90.25 98 SER A C 1
ATOM 761 O O . SER A 1 98 ? 14.200 -5.108 -14.705 1.00 90.25 98 SER A O 1
ATOM 763 N N . SER A 1 99 ? 16.217 -5.862 -14.063 1.00 88.06 99 SER A N 1
ATOM 764 C CA . SER A 1 99 ? 16.651 -6.319 -15.392 1.00 88.06 99 SER A CA 1
ATOM 765 C C . SER A 1 99 ? 15.815 -7.479 -15.942 1.00 88.06 99 SER A C 1
ATOM 767 O O . SER A 1 99 ? 15.707 -7.621 -17.156 1.00 88.06 99 SER A O 1
ATOM 769 N N . VAL A 1 100 ? 15.210 -8.288 -15.064 1.00 89.88 100 VAL A N 1
ATOM 770 C CA . VAL A 1 100 ? 14.333 -9.410 -15.435 1.00 89.88 100 VAL A CA 1
ATOM 771 C C . VAL A 1 100 ? 12.877 -8.958 -15.524 1.00 89.88 100 VAL A C 1
ATOM 773 O O . VAL A 1 100 ? 12.165 -9.342 -16.447 1.00 89.88 100 VAL A O 1
ATOM 776 N N . LEU A 1 101 ? 12.425 -8.145 -14.565 1.00 87.56 101 LEU A N 1
ATOM 777 C CA . LEU A 1 101 ? 11.036 -7.689 -14.495 1.00 87.56 101 LEU A CA 1
ATOM 778 C C . LEU A 1 101 ? 10.702 -6.621 -15.549 1.00 87.56 101 LEU A C 1
ATOM 780 O O . LEU A 1 101 ? 9.639 -6.684 -16.166 1.00 87.56 101 LEU A O 1
ATOM 784 N N . GLY A 1 102 ? 11.597 -5.646 -15.741 1.00 84.38 102 GLY A N 1
ATOM 785 C CA . GLY A 1 102 ? 11.479 -4.574 -16.730 1.00 84.38 102 GLY A CA 1
ATOM 786 C C . GLY A 1 102 ? 10.139 -3.822 -16.737 1.00 84.38 102 GLY A C 1
ATOM 787 O O . GLY A 1 102 ? 9.335 -3.884 -15.811 1.00 84.38 102 GLY A O 1
ATOM 788 N N . ASN A 1 103 ? 9.885 -3.095 -17.821 1.00 83.38 103 ASN A N 1
ATOM 789 C CA . ASN A 1 103 ? 8.572 -2.539 -18.160 1.00 83.38 103 ASN A CA 1
ATOM 790 C C . ASN A 1 103 ? 7.888 -3.501 -19.150 1.00 83.38 103 ASN A C 1
ATOM 792 O O . ASN A 1 103 ? 8.566 -3.920 -20.091 1.00 83.38 103 ASN A O 1
ATOM 796 N N . PRO A 1 104 ? 6.593 -3.858 -19.002 1.00 84.31 104 PRO A N 1
ATOM 797 C CA . PRO A 1 104 ? 5.577 -3.337 -18.065 1.00 84.31 104 PRO A CA 1
ATOM 798 C C . PRO A 1 104 ? 5.333 -4.151 -16.800 1.00 84.31 104 PRO A C 1
ATOM 800 O O . PRO A 1 104 ? 4.517 -3.765 -15.964 1.00 84.31 104 PRO A O 1
ATOM 803 N N . VAL A 1 105 ? 6.020 -5.275 -16.645 1.00 90.25 105 VAL A N 1
ATOM 804 C CA . VAL A 1 105 ? 5.709 -6.252 -15.601 1.00 90.25 105 VAL A CA 1
ATOM 805 C C . VAL A 1 105 ? 6.248 -5.810 -14.232 1.00 90.25 105 VAL A C 1
ATOM 807 O O . VAL A 1 105 ? 5.580 -5.990 -13.213 1.00 90.25 105 VAL A O 1
ATOM 810 N N . GLY A 1 106 ? 7.407 -5.152 -14.193 1.00 92.75 106 GLY A N 1
ATOM 811 C CA . GLY A 1 106 ? 8.062 -4.694 -12.967 1.00 92.75 106 GLY A CA 1
ATOM 812 C C . GLY A 1 106 ? 7.249 -3.759 -12.077 1.00 92.75 106 GLY A C 1
ATOM 813 O O . GLY A 1 106 ? 7.151 -4.063 -10.883 1.00 92.75 106 GLY A O 1
ATOM 814 N N . PRO A 1 107 ? 6.619 -2.687 -12.600 1.00 93.38 107 PRO A N 1
ATOM 815 C CA . PRO A 1 107 ? 5.757 -1.829 -11.799 1.00 93.38 107 PRO A CA 1
ATOM 816 C C . PRO A 1 107 ? 4.647 -2.620 -11.109 1.00 93.38 107 PRO A C 1
ATOM 818 O O . PRO A 1 107 ? 4.507 -2.548 -9.893 1.00 93.38 107 PRO A O 1
ATOM 821 N N . ILE A 1 108 ? 3.932 -3.455 -11.867 1.00 94.62 108 ILE A N 1
ATOM 822 C CA . ILE A 1 108 ? 2.785 -4.225 -11.377 1.00 94.62 108 ILE A CA 1
ATOM 823 C C . ILE A 1 108 ? 3.209 -5.157 -10.237 1.00 94.62 108 ILE A C 1
ATOM 825 O O . ILE A 1 108 ?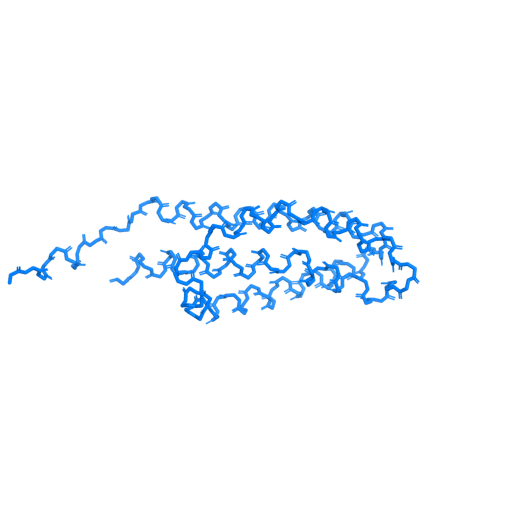 2.630 -5.114 -9.153 1.00 94.62 108 ILE A O 1
ATOM 829 N N . PHE A 1 109 ? 4.243 -5.977 -10.447 1.00 95.25 109 PHE A N 1
ATOM 830 C CA . PHE A 1 109 ? 4.696 -6.925 -9.425 1.00 95.25 109 PHE A CA 1
ATOM 831 C C . PHE A 1 109 ? 5.264 -6.230 -8.187 1.00 95.25 109 PHE A C 1
ATOM 833 O O . PHE A 1 109 ? 5.001 -6.663 -7.064 1.00 95.25 109 PHE A O 1
ATOM 840 N N . THR A 1 110 ? 6.002 -5.135 -8.378 1.00 95.69 110 THR A N 1
ATOM 841 C CA . THR A 1 110 ? 6.569 -4.372 -7.260 1.00 95.69 110 THR A CA 1
ATOM 842 C C . THR A 1 110 ? 5.472 -3.747 -6.409 1.00 95.69 110 THR A C 1
ATOM 844 O O . THR A 1 110 ? 5.543 -3.786 -5.182 1.00 95.69 110 THR A O 1
ATOM 847 N N . GLU A 1 111 ? 4.418 -3.222 -7.030 1.00 95.75 111 GLU A N 1
ATOM 848 C CA . GLU A 1 111 ? 3.294 -2.657 -6.293 1.00 95.75 111 GLU A CA 1
ATOM 849 C C . GLU A 1 111 ? 2.427 -3.712 -5.608 1.00 95.75 111 GLU A C 1
ATOM 851 O O . GLU A 1 111 ? 2.047 -3.504 -4.455 1.00 95.75 111 GLU A O 1
ATOM 856 N N . ILE A 1 112 ? 2.168 -4.853 -6.258 1.00 96.50 112 ILE A N 1
ATOM 857 C CA . ILE A 1 112 ? 1.450 -5.985 -5.650 1.00 96.50 112 ILE A CA 1
ATOM 858 C C . ILE A 1 112 ? 2.162 -6.465 -4.383 1.00 96.50 112 ILE A C 1
ATOM 860 O O . ILE A 1 112 ? 1.505 -6.764 -3.388 1.00 96.50 112 ILE A O 1
ATOM 864 N N . ALA A 1 113 ? 3.493 -6.535 -4.411 1.00 96.31 113 ALA A N 1
ATOM 865 C CA . ALA A 1 113 ? 4.276 -7.005 -3.277 1.00 96.31 113 ALA A CA 1
ATOM 866 C C . ALA A 1 113 ? 4.421 -5.945 -2.174 1.00 96.31 113 ALA A C 1
ATOM 868 O O . ALA A 1 113 ? 4.376 -6.285 -0.993 1.00 96.31 113 ALA A O 1
ATOM 869 N N . ALA A 1 114 ? 4.606 -4.675 -2.542 1.00 96.06 114 ALA A N 1
ATOM 870 C CA . ALA A 1 114 ? 4.934 -3.622 -1.586 1.00 96.06 114 ALA A CA 1
ATOM 871 C C . ALA A 1 114 ? 3.714 -2.779 -1.184 1.00 96.06 114 ALA A C 1
ATOM 873 O O . ALA A 1 114 ? 3.353 -2.718 -0.011 1.00 96.06 114 ALA A O 1
ATOM 874 N N . TYR A 1 115 ? 3.064 -2.114 -2.140 1.00 97.31 115 TYR A N 1
ATOM 875 C CA . TYR A 1 115 ? 2.128 -1.026 -1.846 1.00 97.31 115 TYR A CA 1
ATOM 876 C C . TYR A 1 115 ? 0.661 -1.462 -1.758 1.00 97.31 115 TYR A C 1
ATOM 878 O O . TYR A 1 115 ? -0.063 -1.033 -0.859 1.00 97.31 115 TYR A O 1
ATOM 886 N N . TYR A 1 116 ? 0.200 -2.348 -2.638 1.00 97.50 116 TYR A N 1
ATOM 887 C CA . TYR A 1 116 ? -1.195 -2.795 -2.658 1.00 97.50 116 TYR A CA 1
ATOM 888 C C . TYR A 1 116 ? -1.657 -3.473 -1.360 1.00 97.50 116 TYR A C 1
ATOM 890 O O . TYR A 1 116 ? -2.791 -3.209 -0.951 1.00 97.50 116 TYR A O 1
ATOM 898 N N . PRO A 1 117 ? -0.829 -4.251 -0.633 1.00 97.19 117 PRO A N 1
ATOM 899 C CA . PRO A 1 117 ? -1.215 -4.773 0.675 1.00 97.19 117 PRO A CA 1
ATOM 900 C C . PRO A 1 117 ? -1.551 -3.656 1.674 1.00 97.19 117 PRO A C 1
ATOM 902 O O . PRO A 1 117 ? -2.520 -3.777 2.426 1.00 97.19 117 PRO A O 1
ATOM 905 N N . LEU A 1 118 ? -0.810 -2.538 1.641 1.00 97.62 118 LEU A N 1
ATOM 906 C CA . LEU A 1 118 ? -1.100 -1.364 2.466 1.00 97.62 118 LEU A CA 1
ATOM 907 C C . LEU A 1 118 ? -2.451 -0.748 2.084 1.00 97.62 118 LEU A C 1
ATOM 909 O O . LEU A 1 118 ? -3.257 -0.454 2.963 1.00 97.62 118 LEU A O 1
ATOM 913 N N . VAL A 1 119 ? -2.723 -0.592 0.783 1.00 98.00 119 VAL A N 1
ATOM 914 C CA . VAL A 1 119 ? -3.996 -0.049 0.276 1.00 98.00 119 VAL A CA 1
ATOM 915 C C . VAL A 1 119 ? -5.180 -0.909 0.728 1.00 98.00 119 VAL A C 1
ATOM 917 O O . VAL A 1 119 ? -6.118 -0.382 1.328 1.00 98.00 119 VAL A O 1
ATOM 920 N N . ILE A 1 120 ? -5.132 -2.229 0.501 1.00 97.62 120 ILE A N 1
ATOM 921 C CA . ILE A 1 120 ? -6.218 -3.155 0.874 1.00 97.62 120 ILE A CA 1
ATOM 922 C C . ILE A 1 120 ? -6.500 -3.073 2.370 1.00 97.62 120 ILE A C 1
ATOM 924 O O . ILE A 1 120 ? -7.655 -2.912 2.768 1.00 97.62 120 ILE A O 1
ATOM 928 N N . LEU A 1 121 ? -5.463 -3.181 3.206 1.00 97.06 121 LEU A N 1
ATOM 929 C CA . LEU A 1 121 ? -5.625 -3.201 4.658 1.00 97.06 121 LEU A CA 1
ATOM 930 C C . LEU A 1 121 ? -6.136 -1.862 5.195 1.00 97.06 121 LEU A C 1
ATOM 932 O O . LEU A 1 121 ? -7.057 -1.860 6.016 1.00 97.06 121 LEU A O 1
ATOM 936 N N . SER A 1 122 ? -5.593 -0.739 4.719 1.00 97.12 122 SER A N 1
ATOM 937 C CA . SER A 1 122 ? -6.037 0.596 5.126 1.00 97.12 122 SER A CA 1
ATOM 938 C C . SER A 1 122 ? -7.488 0.855 4.737 1.00 97.12 122 SER A C 1
ATOM 940 O O . SER A 1 122 ? -8.272 1.267 5.591 1.00 97.12 122 SER A O 1
ATOM 942 N N . VAL A 1 123 ? -7.882 0.557 3.494 1.00 97.44 123 VAL A N 1
ATOM 943 C CA . VAL A 1 123 ? -9.263 0.766 3.029 1.00 97.44 123 VAL A CA 1
ATOM 944 C C . VAL A 1 123 ? -10.234 -0.175 3.741 1.00 97.44 123 VAL A C 1
ATOM 946 O O . VAL A 1 123 ? -11.299 0.261 4.177 1.00 97.44 123 VAL A O 1
ATOM 949 N N . ALA A 1 124 ? -9.863 -1.442 3.943 1.00 96.62 124 ALA A N 1
ATOM 950 C CA . ALA A 1 124 ? -10.681 -2.397 4.685 1.00 96.62 124 ALA A CA 1
ATOM 951 C C . ALA A 1 124 ? -10.902 -1.960 6.142 1.00 96.62 124 ALA A C 1
ATOM 953 O O . ALA A 1 124 ? -12.024 -2.009 6.651 1.00 96.62 124 ALA A O 1
ATOM 954 N N . CYS A 1 125 ? -9.843 -1.515 6.826 1.00 95.06 125 CYS A N 1
ATOM 955 C CA . CYS A 1 125 ? -9.935 -1.044 8.207 1.00 95.06 125 CYS A CA 1
ATOM 956 C C . CYS A 1 125 ? -10.723 0.266 8.306 1.00 95.06 125 CYS A C 1
ATOM 958 O O . CYS A 1 125 ? -11.648 0.350 9.112 1.00 95.06 125 CYS A O 1
ATOM 960 N N . ALA A 1 126 ? -10.419 1.258 7.464 1.00 94.88 126 ALA A N 1
ATOM 961 C CA . ALA A 1 126 ? -11.139 2.528 7.433 1.00 94.88 126 ALA A CA 1
ATOM 962 C C . ALA A 1 126 ? -12.626 2.324 7.111 1.00 94.88 126 ALA A C 1
ATOM 964 O O . ALA A 1 126 ? -13.485 2.856 7.810 1.00 94.88 126 ALA A O 1
ATOM 965 N N . GLY A 1 127 ? -12.946 1.477 6.128 1.00 93.06 127 GLY A N 1
ATOM 966 C CA . GLY A 1 127 ? -14.324 1.157 5.763 1.00 93.06 127 GLY A CA 1
ATOM 967 C C . GLY A 1 127 ? -15.107 0.501 6.899 1.00 93.06 127 GLY A C 1
ATOM 968 O O . GLY A 1 127 ? -16.269 0.837 7.111 1.00 93.06 127 GLY A O 1
ATOM 969 N N . LYS A 1 128 ? -14.481 -0.383 7.687 1.00 92.06 128 LYS A N 1
ATOM 970 C CA . LYS A 1 128 ? -15.127 -0.972 8.874 1.00 92.06 128 LYS A CA 1
ATOM 971 C C . LYS A 1 128 ? -15.313 0.031 10.003 1.00 92.06 128 LYS A C 1
ATOM 973 O O . LYS A 1 128 ? -16.369 0.007 10.627 1.00 92.06 128 LYS A O 1
ATOM 978 N N . LEU A 1 129 ? -14.331 0.900 10.244 1.00 89.69 129 LEU A N 1
ATOM 979 C CA . LEU A 1 129 ? -14.431 1.958 11.252 1.00 89.69 129 LEU A CA 1
ATOM 980 C C . LEU A 1 129 ? -15.550 2.948 10.914 1.00 89.69 129 LEU A C 1
ATOM 982 O O . LEU A 1 129 ? -16.307 3.331 11.798 1.00 89.69 129 LEU A O 1
ATOM 986 N N . VAL A 1 130 ? -15.695 3.308 9.636 1.00 88.12 130 VAL A N 1
ATOM 987 C CA . VAL A 1 130 ? -16.810 4.136 9.165 1.00 88.12 130 VAL A CA 1
ATOM 988 C C . VAL A 1 130 ? -18.128 3.374 9.280 1.00 88.12 130 VAL A C 1
ATOM 990 O O . VAL A 1 130 ? -19.087 3.910 9.812 1.00 88.12 130 VAL A O 1
ATOM 993 N N . GLN A 1 131 ? -18.205 2.111 8.857 1.00 86.88 131 GLN A N 1
ATOM 994 C CA . GLN A 1 131 ? -19.452 1.340 8.932 1.00 86.88 131 GLN A CA 1
ATOM 995 C C . GLN A 1 131 ? -19.977 1.183 10.371 1.00 86.88 131 GLN A C 1
ATOM 997 O O . GLN A 1 131 ? -21.183 1.227 10.576 1.00 86.88 131 GLN A O 1
ATOM 1002 N N . GLN A 1 132 ? -19.091 1.034 11.359 1.00 80.12 132 GLN A N 1
ATOM 1003 C CA . GLN A 1 132 ? -19.449 0.957 12.785 1.00 80.12 132 GLN A CA 1
ATOM 1004 C C . GLN A 1 132 ? -20.005 2.264 13.362 1.00 80.12 132 GLN A C 1
ATOM 1006 O O . GLN A 1 132 ? -20.568 2.251 14.446 1.00 80.12 132 GLN A O 1
ATOM 1011 N N . VAL A 1 133 ? -19.804 3.389 12.678 1.00 73.56 133 VAL A N 1
ATOM 1012 C CA . VAL A 1 133 ? -20.368 4.687 13.067 1.00 73.56 133 VAL A CA 1
ATOM 1013 C C . VAL A 1 133 ? -21.823 4.829 12.607 1.00 73.56 133 VAL A C 1
ATOM 1015 O O . VAL A 1 133 ? -22.588 5.561 13.227 1.00 73.56 133 VAL A O 1
ATOM 1018 N N . TRP A 1 134 ? -22.197 4.155 11.518 1.00 58.50 134 TRP A N 1
ATOM 1019 C CA . TRP A 1 134 ? -23.511 4.288 10.881 1.00 58.50 134 TRP A CA 1
ATOM 1020 C C . TRP A 1 134 ? -24.536 3.227 11.314 1.00 58.50 134 TRP A C 1
ATOM 1022 O O . TRP A 1 134 ? -25.703 3.356 10.949 1.00 58.50 134 TRP A O 1
ATOM 1032 N N . ILE A 1 135 ? -24.118 2.186 12.042 1.00 52.62 135 ILE A N 1
ATOM 1033 C CA . ILE A 1 135 ? -24.949 1.058 12.508 1.00 52.62 135 ILE A CA 1
ATOM 1034 C C . ILE A 1 135 ? -24.863 0.990 14.027 1.00 52.62 135 ILE A C 1
ATOM 1036 O O . ILE A 1 135 ? -25.927 0.853 14.666 1.00 52.62 135 ILE A O 1
#

Organism: Aspergillus aculeatus (strain ATCC 16872 / CBS 172.66 / WB 5094) (NCBI:txid690307)

Radius of gyration: 17.49 Å; Cα contacts (8 Å, |Δi|>4): 132; chains: 1; bounding box: 50×24×49 Å

pLDDT: mean 89.6, std 12.67, range [42.81, 98.0]

Mean predicted aligned error: 6.03 Å

Foldseek 3Di:
DPPPVVVPPALPVVLLVLLVVLVVLLVVCLVVLLVLCCVLANNPLLVVLSVVVLVVLLVLLLVCLVVCCVVCVNCLSVCLVVLQVCQVVLLVVLSVVSVVCHPPRSSNVSCVRRRSSSSSSSSSSSNVSVVSNVD

Secondary structure (DSSP, 8-state):
---SGGGG----HHHHHHHHHHHHHHHHHHHHHHHHHHHHH-HHHHHHHHHHHHHHHHHHHHHSHHHHHHHTTT-HHHHHHHHHHHHHHHHHHHHTTHHHHHHHHHHHHHHHHHTHHHHHHHHHHHHHHHHHHH-